Protein AF-A0A926Q1T4-F1 (afdb_monomer)

Foldseek 3Di:
DVPCVVVVDDDDDPVRVCVVVVVDDPVVVVVVVVVVVVVVVVVVVVVVVVVVVVVVVVVVVVVD

Radius of gyration: 27.75 Å; Cα contacts (8 Å, |Δi|>4): 6; chains: 1; bounding box: 47×19×80 Å

Mean predicted aligned error: 10.12 Å

Organism: NCBI:txid2842200

Structure (mmCIF, N/CA/C/O backbone):
data_AF-A0A926Q1T4-F1
#
_entry.id   AF-A0A926Q1T4-F1
#
loop_
_atom_site.group_PDB
_atom_site.id
_atom_site.type_symbol
_atom_site.label_atom_id
_atom_site.label_alt_id
_atom_site.label_comp_id
_atom_site.label_asym_id
_atom_site.label_entity_id
_atom_site.label_seq_id
_atom_site.pdbx_PDB_ins_code
_atom_site.Cartn_x
_atom_site.Cartn_y
_atom_site.Cartn_z
_atom_site.occupancy
_atom_site.B_iso_or_equiv
_atom_site.auth_seq_id
_atom_site.auth_comp_id
_atom_site.auth_asym_id
_atom_site.auth_atom_id
_atom_site.pdbx_PDB_model_num
ATOM 1 N N . MET A 1 1 ? -17.729 -16.036 35.184 1.00 61.25 1 MET A N 1
ATOM 2 C CA . MET A 1 1 ? -18.717 -14.975 35.499 1.00 61.25 1 MET A CA 1
ATOM 3 C C . MET A 1 1 ? -19.511 -15.162 36.802 1.00 61.25 1 MET A C 1
ATOM 5 O O . MET A 1 1 ? -19.863 -14.157 37.398 1.00 61.25 1 MET A O 1
ATOM 9 N N . LYS A 1 2 ? -19.757 -16.382 37.320 1.00 58.56 2 LYS A N 1
ATOM 10 C CA . LYS A 1 2 ? -20.697 -16.636 38.448 1.00 58.56 2 LYS A CA 1
ATOM 11 C C . LYS A 1 2 ? -20.420 -15.926 39.799 1.00 58.56 2 LYS A C 1
ATOM 13 O O . LYS A 1 2 ? -21.263 -15.991 40.684 1.00 58.56 2 LYS A O 1
ATOM 18 N N . HIS A 1 3 ? -19.297 -15.218 39.962 1.00 68.88 3 HIS A N 1
ATOM 19 C CA . HIS A 1 3 ? -18.956 -14.478 41.189 1.00 68.88 3 HIS A CA 1
ATOM 20 C C . HIS A 1 3 ? -18.450 -13.044 40.954 1.00 68.88 3 HIS A C 1
ATOM 22 O O . HIS A 1 3 ? -17.982 -12.421 41.903 1.00 68.88 3 HIS A O 1
ATOM 28 N N . LEU A 1 4 ? -18.526 -12.520 39.725 1.00 76.88 4 LEU A N 1
ATOM 29 C CA . LEU A 1 4 ? -18.050 -11.168 39.393 1.00 76.88 4 LEU A CA 1
ATOM 30 C C . LEU A 1 4 ? -19.174 -10.117 39.420 1.00 76.88 4 LEU A C 1
ATOM 32 O O . LEU A 1 4 ? -18.902 -8.964 39.733 1.00 76.88 4 LEU A O 1
ATOM 36 N N . ASN A 1 5 ? -20.441 -10.523 39.252 1.00 73.25 5 ASN A N 1
ATOM 37 C CA . ASN A 1 5 ? -21.597 -9.616 39.351 1.00 73.25 5 ASN A CA 1
ATOM 38 C C . ASN A 1 5 ? -21.690 -8.897 40.711 1.00 73.25 5 ASN A C 1
ATOM 40 O O . ASN A 1 5 ? -22.129 -7.756 40.768 1.00 73.25 5 ASN A O 1
ATOM 44 N N . LYS A 1 6 ? -21.235 -9.524 41.810 1.00 82.69 6 LYS A N 1
ATOM 45 C CA . LYS A 1 6 ? -21.181 -8.883 43.145 1.00 82.69 6 LYS A CA 1
ATOM 46 C C . LYS A 1 6 ? -20.176 -7.727 43.241 1.00 82.69 6 LYS A C 1
ATOM 48 O O . LYS A 1 6 ? -20.180 -7.007 44.231 1.00 82.69 6 LYS A O 1
ATOM 53 N N . TYR A 1 7 ? -19.309 -7.585 42.243 1.00 85.38 7 TYR A N 1
ATOM 54 C CA . TYR A 1 7 ? -18.325 -6.513 42.127 1.00 85.38 7 TYR A CA 1
ATOM 55 C C . TYR A 1 7 ? -18.690 -5.513 41.020 1.00 85.38 7 TYR A C 1
ATOM 57 O O . TYR A 1 7 ? -17.849 -4.698 40.663 1.00 85.38 7 TYR A O 1
ATOM 65 N N . GLY A 1 8 ? -19.910 -5.579 40.465 1.00 83.56 8 GLY A N 1
ATOM 66 C CA . GLY A 1 8 ? -20.350 -4.672 39.397 1.00 83.56 8 GLY A CA 1
ATOM 67 C C . GLY A 1 8 ? -19.566 -4.830 38.093 1.00 83.56 8 GLY A C 1
ATOM 68 O O . GLY A 1 8 ? -19.478 -3.890 37.317 1.00 83.56 8 GLY A O 1
ATOM 69 N N . VAL A 1 9 ? -18.947 -5.993 37.872 1.00 88.06 9 VAL A N 1
ATOM 70 C CA . VAL A 1 9 ? -18.237 -6.277 36.623 1.00 88.06 9 VAL A CA 1
ATOM 71 C C . VAL A 1 9 ? -19.268 -6.561 35.540 1.00 88.06 9 VAL A C 1
ATOM 73 O O . VAL A 1 9 ? -20.015 -7.537 35.642 1.00 88.06 9 VAL A O 1
ATOM 76 N N . GLU A 1 10 ? -19.274 -5.719 34.516 1.00 88.81 10 GLU A N 1
ATOM 77 C CA . GLU A 1 10 ? -20.110 -5.843 33.325 1.00 88.81 10 GLU A CA 1
ATOM 78 C C . GLU A 1 10 ? -19.251 -6.248 32.120 1.00 88.81 10 GLU A C 1
ATOM 80 O O . GLU A 1 10 ? -18.036 -6.029 32.097 1.00 88.81 10 GLU A O 1
ATOM 85 N N . GLU A 1 11 ? -19.869 -6.917 31.146 1.00 88.81 11 GLU A N 1
ATOM 86 C CA . GLU A 1 11 ? -19.207 -7.249 29.887 1.00 88.81 11 GLU A CA 1
ATOM 87 C C . GLU A 1 11 ? -19.084 -5.986 29.036 1.00 88.81 11 GLU A C 1
ATOM 89 O O . GLU A 1 11 ? -20.034 -5.211 28.925 1.00 88.81 11 GLU A O 1
ATOM 94 N N . LEU A 1 12 ? -17.903 -5.780 28.457 1.00 89.94 12 LEU A N 1
ATOM 95 C CA . LEU A 1 12 ? -17.634 -4.611 27.633 1.00 89.94 12 LEU A CA 1
ATOM 96 C C . LEU A 1 12 ? -18.462 -4.663 26.353 1.00 89.94 12 LEU A C 1
ATOM 98 O O . LEU A 1 12 ? -18.558 -5.705 25.702 1.00 89.94 12 LEU A O 1
ATOM 102 N N . ASN A 1 13 ? -19.001 -3.517 25.956 1.00 89.38 13 ASN A N 1
ATOM 103 C CA . ASN A 1 13 ? -19.645 -3.382 24.658 1.00 89.38 13 ASN A CA 1
ATOM 104 C C . ASN A 1 13 ? -18.614 -3.203 23.525 1.00 89.38 13 ASN A C 1
ATOM 106 O O . ASN A 1 13 ? -17.426 -2.965 23.757 1.00 89.38 13 ASN A O 1
ATOM 110 N N . GLU A 1 14 ? -19.075 -3.291 22.275 1.00 86.00 14 GLU A N 1
ATOM 111 C CA . GLU A 1 14 ? -18.215 -3.180 21.085 1.00 86.00 14 GLU A CA 1
ATOM 112 C C . GLU A 1 14 ? -17.410 -1.872 21.036 1.00 86.00 14 GLU A C 1
ATOM 114 O O . GLU A 1 14 ? -16.246 -1.881 20.637 1.00 86.00 14 GLU A O 1
ATOM 119 N N . ASN A 1 15 ? -17.984 -0.752 21.489 1.00 86.06 15 ASN A N 1
ATOM 120 C CA . ASN A 1 15 ? -17.288 0.536 21.500 1.00 86.06 15 ASN A CA 1
ATOM 121 C C . ASN A 1 15 ? -16.182 0.565 22.557 1.00 86.06 15 ASN A C 1
ATOM 123 O O . ASN A 1 15 ? -15.102 1.091 22.307 1.00 86.06 15 ASN A O 1
ATOM 127 N N . GLU A 1 16 ? -16.430 -0.005 23.736 1.00 88.12 16 GLU A N 1
ATOM 128 C CA . GLU A 1 16 ? -15.430 -0.099 24.803 1.00 88.12 16 GLU A CA 1
ATOM 129 C C . GLU A 1 16 ? -14.270 -1.009 24.399 1.00 88.12 16 GLU A C 1
ATOM 131 O O . GLU A 1 16 ? -13.109 -0.647 24.588 1.00 88.12 16 GLU A O 1
ATOM 136 N N . LEU A 1 17 ? -14.574 -2.146 23.768 1.00 87.25 17 LEU A N 1
ATOM 137 C CA . LEU A 1 17 ? -13.569 -3.041 23.195 1.00 87.25 17 LEU A CA 1
ATOM 138 C C . LEU A 1 17 ? -12.753 -2.347 22.097 1.00 87.25 17 LEU A C 1
ATOM 140 O O . LEU A 1 17 ? -11.524 -2.427 22.108 1.00 87.25 17 LEU A O 1
ATOM 144 N N . SER A 1 18 ? -13.416 -1.626 21.189 1.00 83.88 18 SER A N 1
ATOM 145 C CA . SER A 1 18 ? -12.763 -0.855 20.124 1.00 83.88 18 SER A CA 1
ATOM 146 C C . SER A 1 18 ? -11.834 0.221 20.691 1.00 83.88 18 SER A C 1
ATOM 148 O O . SER A 1 18 ? -10.672 0.314 20.296 1.00 83.88 18 SER A O 1
ATOM 150 N N . ASN A 1 19 ? -12.296 0.978 21.688 1.00 83.31 19 ASN A N 1
ATOM 151 C CA . 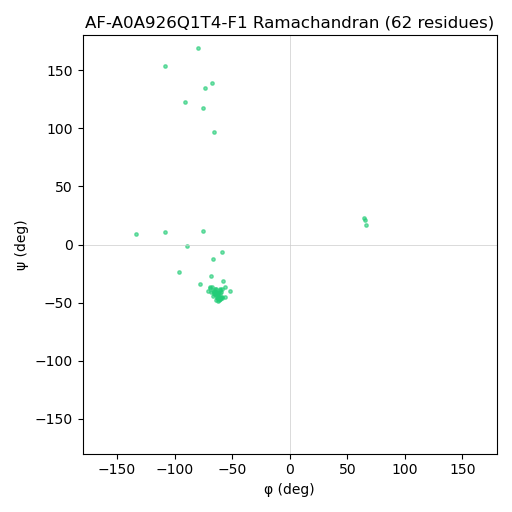ASN A 1 19 ? -11.508 2.021 22.342 1.00 83.31 19 ASN A CA 1
ATOM 152 C C . ASN A 1 19 ? -10.297 1.457 23.101 1.00 83.31 19 ASN A C 1
ATOM 154 O O . ASN A 1 19 ? -9.215 2.039 23.033 1.00 83.31 19 ASN A O 1
ATOM 158 N N . ILE A 1 20 ? -10.441 0.317 23.789 1.00 86.19 20 ILE A N 1
ATOM 159 C CA . ILE A 1 20 ? -9.319 -0.370 24.454 1.00 86.19 20 ILE A CA 1
ATOM 160 C C . ILE A 1 20 ? -8.302 -0.871 23.429 1.00 86.19 20 ILE A C 1
ATOM 162 O O . ILE A 1 20 ? -7.098 -0.768 23.657 1.00 86.19 20 ILE A O 1
ATOM 166 N N . ASN A 1 21 ? -8.772 -1.355 22.280 1.00 81.38 21 ASN A N 1
ATOM 167 C CA . ASN A 1 21 ? -7.916 -1.732 21.162 1.00 81.38 21 ASN A CA 1
ATOM 168 C C . ASN A 1 21 ? -7.366 -0.511 20.393 1.00 81.38 21 ASN A C 1
ATOM 170 O O . ASN A 1 21 ? -6.847 -0.661 19.293 1.00 81.38 21 ASN A O 1
ATOM 174 N N . GLY A 1 22 ? -7.504 0.713 20.919 1.00 79.25 22 GLY A N 1
ATOM 175 C CA . GLY A 1 22 ? -6.995 1.938 20.297 1.00 79.25 22 GLY A CA 1
ATOM 176 C C . GLY A 1 22 ? -7.662 2.291 18.966 1.00 79.25 22 GLY A C 1
ATOM 177 O O . GLY A 1 22 ? -7.063 2.989 18.153 1.00 79.25 22 GLY A O 1
ATOM 178 N N 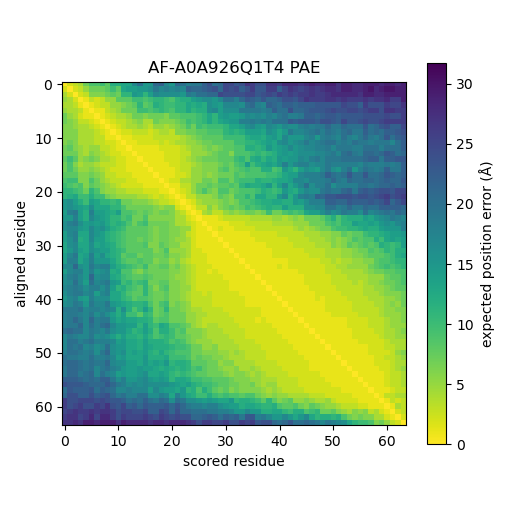. GLY A 1 23 ? -8.864 1.772 18.709 1.00 76.06 23 GLY A N 1
ATOM 179 C CA . GLY A 1 23 ? -9.540 1.890 17.420 1.00 76.06 23 GLY A CA 1
ATOM 180 C C . GLY A 1 23 ? -8.829 1.141 16.290 1.00 76.06 23 GLY A C 1
ATOM 181 O O . GLY A 1 23 ? -9.086 1.430 15.122 1.00 76.06 23 GLY A O 1
ATOM 182 N N . LEU A 1 24 ? -7.920 0.206 16.611 1.00 76.19 24 LEU A N 1
ATOM 183 C CA . LEU A 1 24 ? -7.213 -0.604 15.624 1.00 76.19 24 LEU A CA 1
ATOM 184 C C . LEU A 1 24 ? -8.212 -1.513 14.905 1.00 76.19 24 LEU A C 1
ATOM 186 O O . LEU A 1 24 ? -8.576 -2.587 1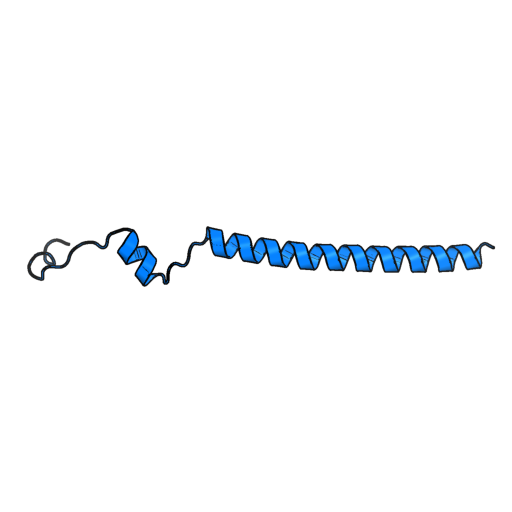5.385 1.00 76.19 24 LEU A O 1
ATOM 190 N N . ASN A 1 25 ? -8.646 -1.059 13.735 1.00 81.19 25 ASN A N 1
ATOM 191 C CA . ASN A 1 25 ? -9.391 -1.864 12.788 1.00 81.19 25 ASN A CA 1
ATOM 192 C C . ASN A 1 25 ? -8.403 -2.545 11.831 1.00 81.19 25 ASN A C 1
ATOM 194 O O . ASN A 1 25 ? -7.631 -1.867 11.147 1.00 81.19 25 ASN A O 1
ATOM 198 N N . ILE A 1 26 ? -8.447 -3.879 11.771 1.00 83.62 26 ILE A N 1
ATOM 199 C CA . ILE A 1 26 ? -7.662 -4.687 10.828 1.00 83.62 26 ILE A CA 1
ATOM 200 C C . ILE A 1 26 ? -7.846 -4.185 9.394 1.00 83.62 26 ILE A C 1
ATOM 202 O O . ILE A 1 26 ? -6.859 -4.081 8.670 1.00 83.62 26 ILE A O 1
ATOM 206 N N . ASP A 1 27 ? -9.063 -3.797 9.012 1.00 84.00 27 ASP A N 1
ATOM 207 C CA . ASP A 1 27 ? -9.346 -3.341 7.650 1.00 84.00 27 ASP A CA 1
ATOM 208 C C . ASP A 1 27 ? -8.571 -2.063 7.306 1.00 84.00 27 ASP A C 1
ATOM 210 O O . ASP A 1 27 ? -7.973 -1.970 6.236 1.00 84.00 27 ASP A O 1
ATOM 214 N N . GLY A 1 28 ? -8.494 -1.110 8.242 1.00 85.75 28 GLY A N 1
ATOM 215 C CA . GLY A 1 28 ? -7.747 0.136 8.044 1.00 85.75 28 GLY A CA 1
ATOM 216 C C . GLY A 1 28 ? -6.235 -0.092 7.952 1.00 85.75 28 GLY A C 1
ATOM 217 O O . GLY A 1 28 ? -5.550 0.545 7.154 1.00 85.75 28 GLY A O 1
ATOM 218 N N . ILE A 1 29 ? -5.700 -1.044 8.722 1.00 87.56 29 ILE A N 1
ATOM 219 C CA . ILE A 1 29 ? -4.283 -1.428 8.634 1.00 87.56 29 ILE A CA 1
ATOM 220 C C . ILE A 1 29 ? -3.990 -2.086 7.280 1.00 87.56 29 ILE A C 1
ATOM 222 O O . ILE A 1 29 ? -2.985 -1.768 6.644 1.00 87.56 29 ILE A O 1
ATOM 226 N N . LEU A 1 30 ? -4.866 -2.985 6.824 1.00 91.62 30 LEU A N 1
ATOM 227 C CA . LEU A 1 30 ? -4.729 -3.649 5.528 1.00 91.62 30 LEU A CA 1
ATOM 228 C C . LEU A 1 30 ? -4.814 -2.655 4.365 1.00 91.62 30 LEU A C 1
ATOM 230 O O . LEU A 1 30 ? -4.051 -2.782 3.410 1.00 91.62 30 LEU A O 1
ATOM 234 N N . GLU A 1 31 ? -5.678 -1.642 4.450 1.00 92.75 31 GLU A N 1
ATOM 235 C CA . GLU A 1 31 ? -5.765 -0.572 3.452 1.00 92.75 31 GLU A CA 1
ATOM 236 C C . GLU A 1 31 ? -4.447 0.210 3.337 1.00 92.75 31 GLU A C 1
ATOM 238 O O . GLU A 1 31 ? -3.919 0.381 2.235 1.0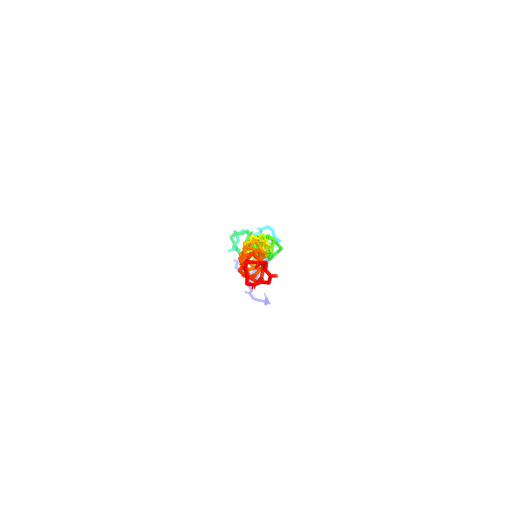0 92.75 31 GLU A O 1
ATOM 243 N N . VAL A 1 32 ? -3.855 0.602 4.471 1.00 90.94 32 VAL A N 1
ATOM 244 C CA . VAL A 1 32 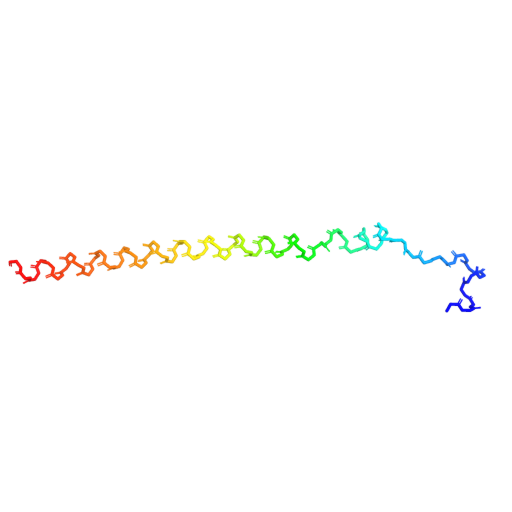? -2.549 1.281 4.495 1.00 90.94 32 VAL A CA 1
ATOM 245 C C . VAL A 1 32 ? -1.452 0.395 3.902 1.00 90.94 32 VAL A C 1
ATOM 247 O O . VAL A 1 32 ? -0.662 0.860 3.078 1.00 90.94 32 VAL A O 1
ATOM 250 N N . LEU A 1 33 ? -1.408 -0.887 4.277 1.00 95.12 33 LEU A N 1
ATOM 251 C CA . LEU A 1 33 ? -0.423 -1.833 3.747 1.00 95.12 33 LEU A CA 1
ATOM 252 C C . LEU A 1 33 ? -0.574 -2.028 2.233 1.00 95.12 33 LEU A C 1
ATOM 254 O O . LEU A 1 33 ? 0.428 -2.013 1.518 1.00 95.12 33 LEU A O 1
ATOM 258 N N . ASN A 1 34 ? -1.805 -2.139 1.731 1.0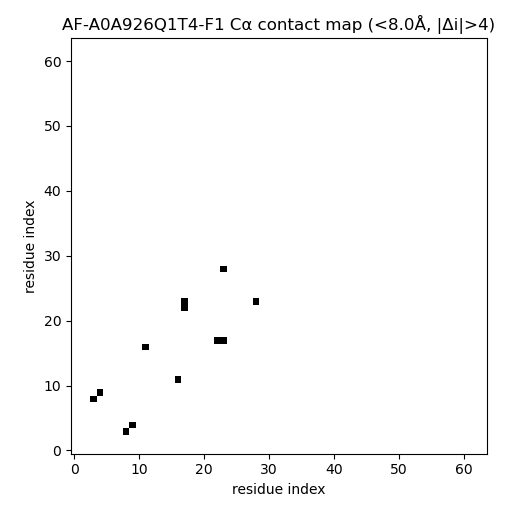0 96.81 34 ASN A N 1
ATOM 259 C CA . ASN A 1 34 ? -2.078 -2.230 0.296 1.00 96.81 34 ASN A CA 1
ATOM 260 C C . ASN A 1 34 ? -1.618 -0.972 -0.452 1.00 96.81 34 ASN A C 1
ATOM 262 O O . ASN A 1 34 ? -1.015 -1.083 -1.520 1.00 96.81 34 ASN A O 1
ATOM 266 N N . GLY A 1 35 ? -1.832 0.215 0.123 1.00 96.38 35 GLY A N 1
ATOM 267 C CA . GLY A 1 35 ? -1.330 1.472 -0.433 1.00 96.38 35 GLY A CA 1
ATOM 268 C C . GLY A 1 35 ? 0.197 1.495 -0.546 1.00 96.38 35 GLY A C 1
ATOM 269 O O . GLY A 1 35 ? 0.734 1.838 -1.600 1.00 96.38 35 GLY A O 1
ATOM 270 N N . ILE A 1 36 ? 0.906 1.058 0.500 1.00 96.06 36 ILE A N 1
ATOM 271 C CA . ILE A 1 36 ? 2.376 0.964 0.494 1.00 96.06 36 ILE A CA 1
ATOM 272 C C . ILE A 1 36 ? 2.853 -0.010 -0.588 1.00 96.06 36 ILE A C 1
ATOM 274 O O . ILE A 1 36 ? 3.741 0.335 -1.369 1.00 96.06 36 ILE A O 1
ATOM 278 N N . VAL A 1 37 ? 2.256 -1.204 -0.664 1.00 97.31 37 VAL A N 1
ATOM 279 C CA . VAL A 1 37 ? 2.602 -2.207 -1.684 1.00 97.31 37 VAL A CA 1
ATOM 280 C C . VAL A 1 37 ? 2.391 -1.640 -3.086 1.00 97.31 37 VAL A C 1
ATOM 282 O O . VAL A 1 37 ? 3.291 -1.736 -3.915 1.00 97.31 37 VAL A O 1
ATOM 285 N N . SER A 1 38 ? 1.263 -0.969 -3.334 1.00 97.81 38 SER A N 1
ATOM 286 C CA . SER A 1 38 ? 0.973 -0.357 -4.633 1.00 97.81 38 SER A CA 1
ATOM 287 C C . SER A 1 38 ? 2.014 0.690 -5.037 1.00 97.81 38 SER A C 1
ATOM 289 O O . SER A 1 38 ? 2.404 0.739 -6.203 1.00 97.81 38 SER A O 1
ATOM 291 N N . ILE A 1 39 ? 2.477 1.520 -4.095 1.00 96.94 39 ILE A N 1
ATOM 292 C CA . ILE A 1 39 ? 3.521 2.520 -4.358 1.00 96.94 39 ILE A CA 1
ATOM 293 C C . ILE A 1 39 ? 4.830 1.829 -4.736 1.00 96.94 39 ILE A C 1
ATOM 295 O O . ILE A 1 39 ? 5.460 2.212 -5.722 1.00 96.94 39 ILE A O 1
ATOM 299 N N . VAL A 1 40 ? 5.244 0.818 -3.969 1.00 97.25 40 VAL A N 1
ATOM 300 C CA . VAL A 1 40 ? 6.496 0.092 -4.221 1.00 97.25 40 VAL A CA 1
ATOM 301 C C . VAL A 1 40 ? 6.455 -0.597 -5.583 1.00 97.25 40 VAL A C 1
ATOM 303 O O . VAL A 1 40 ? 7.394 -0.443 -6.362 1.00 97.25 40 VAL A O 1
ATOM 306 N N . THR A 1 41 ? 5.360 -1.287 -5.908 1.00 97.88 41 THR A N 1
ATOM 307 C CA . THR A 1 41 ? 5.191 -1.953 -7.206 1.00 97.88 41 THR A CA 1
ATOM 308 C C . THR A 1 41 ? 5.285 -0.962 -8.364 1.00 97.88 41 THR A C 1
ATOM 310 O O . THR A 1 41 ? 6.059 -1.195 -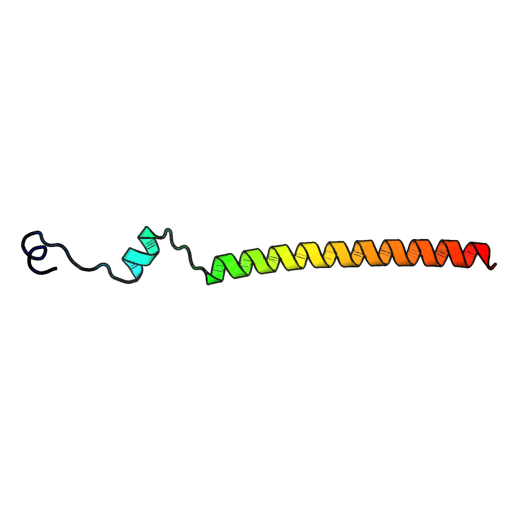9.286 1.00 97.88 41 THR A O 1
ATOM 313 N N . ALA A 1 42 ? 4.609 0.189 -8.282 1.00 97.38 42 ALA A N 1
ATOM 314 C CA . ALA A 1 42 ? 4.663 1.202 -9.337 1.00 97.38 42 ALA A CA 1
ATOM 315 C C . ALA A 1 42 ? 6.08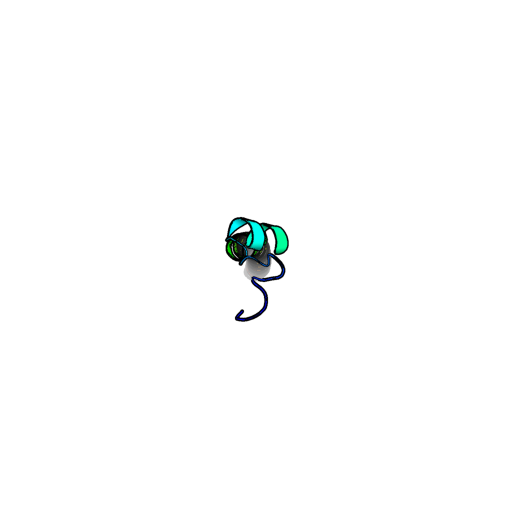7 1.738 -9.587 1.00 97.38 42 ALA A C 1
ATOM 317 O O . ALA A 1 42 ? 6.482 1.959 -10.731 1.00 97.38 42 ALA A O 1
ATOM 318 N N . HIS A 1 43 ? 6.883 1.922 -8.529 1.00 96.81 43 HIS A N 1
ATOM 319 C CA . HIS A 1 43 ? 8.282 2.339 -8.674 1.00 96.81 43 HIS A CA 1
ATOM 320 C C . HIS A 1 43 ? 9.157 1.239 -9.283 1.00 96.81 43 HIS A C 1
ATOM 322 O O . HIS A 1 43 ? 10.057 1.539 -10.068 1.00 96.81 43 HIS A O 1
ATOM 328 N N . MET A 1 44 ? 8.909 -0.027 -8.932 1.00 96.69 44 MET A N 1
ATOM 329 C CA . MET A 1 44 ? 9.634 -1.159 -9.511 1.00 96.69 44 MET A CA 1
ATOM 330 C C . MET A 1 44 ? 9.341 -1.313 -11.004 1.00 96.69 44 MET A C 1
ATOM 332 O O . MET A 1 44 ? 10.275 -1.530 -11.773 1.00 96.69 44 MET A O 1
ATOM 336 N N . ASP A 1 45 ? 8.087 -1.142 -11.419 1.00 97.88 45 ASP A N 1
ATOM 337 C CA . ASP A 1 45 ? 7.702 -1.194 -12.831 1.00 97.88 45 ASP A CA 1
ATOM 338 C C . ASP A 1 45 ? 8.388 -0.081 -13.633 1.00 97.88 45 ASP A C 1
ATOM 340 O O . ASP A 1 45 ? 9.022 -0.352 -14.651 1.00 97.88 45 ASP A O 1
ATOM 344 N N . ALA A 1 46 ? 8.388 1.152 -13.116 1.00 96.94 46 ALA A N 1
ATOM 345 C CA . ALA A 1 46 ? 9.083 2.270 -13.755 1.00 96.94 46 ALA A CA 1
ATOM 346 C C . ALA A 1 46 ? 10.601 2.034 -13.881 1.00 96.94 46 ALA A C 1
ATOM 348 O O . ALA A 1 46 ? 11.210 2.370 -14.897 1.00 96.94 46 ALA A O 1
ATOM 349 N N . ALA A 1 47 ? 11.226 1.435 -12.862 1.00 95.81 47 ALA A N 1
ATOM 350 C CA . ALA A 1 47 ? 12.641 1.077 -12.911 1.00 95.81 47 ALA A CA 1
ATOM 351 C C . ALA A 1 47 ? 12.925 -0.024 -13.946 1.00 95.81 47 ALA A C 1
ATOM 353 O O . ALA A 1 47 ? 13.931 0.041 -14.654 1.00 95.81 47 ALA A O 1
ATOM 354 N N . LEU A 1 48 ? 12.046 -1.024 -14.050 1.00 97.56 48 LEU A N 1
ATOM 355 C CA . LEU A 1 48 ? 12.154 -2.080 -15.056 1.00 97.56 48 LEU A CA 1
ATOM 356 C C . LEU A 1 48 ? 12.027 -1.522 -16.474 1.00 97.56 48 LEU A C 1
ATOM 358 O O . LEU A 1 48 ? 12.802 -1.919 -17.344 1.00 97.56 48 LEU A O 1
ATOM 362 N N . ASP A 1 49 ? 11.101 -0.595 -16.700 1.00 97.88 49 ASP A N 1
ATOM 363 C CA . ASP A 1 49 ? 10.927 0.049 -18.001 1.00 97.88 49 ASP A CA 1
ATOM 364 C C . ASP A 1 49 ? 12.150 0.892 -18.377 1.00 97.88 49 ASP A C 1
ATOM 366 O O . ASP A 1 49 ? 12.681 0.730 -19.472 1.00 97.88 49 ASP A O 1
ATOM 370 N N . ALA A 1 50 ? 12.717 1.657 -17.440 1.00 96.62 50 ALA A N 1
ATOM 371 C CA . ALA A 1 50 ? 13.961 2.391 -17.684 1.00 96.62 50 ALA A CA 1
ATOM 372 C C . ALA A 1 50 ? 15.137 1.471 -18.073 1.00 96.62 50 ALA A C 1
ATOM 374 O O . ALA A 1 50 ? 15.949 1.807 -18.936 1.00 96.62 50 ALA A O 1
ATOM 375 N N . VAL A 1 51 ? 15.237 0.289 -17.454 1.00 96.44 51 VAL A N 1
ATOM 376 C CA . VAL A 1 51 ? 16.257 -0.710 -17.814 1.00 96.44 51 VAL A CA 1
ATOM 377 C C . VAL A 1 51 ? 15.994 -1.295 -19.203 1.00 96.44 51 VAL A C 1
ATOM 379 O O . VAL A 1 51 ? 16.938 -1.485 -19.973 1.00 96.44 51 VAL A O 1
ATOM 382 N N . ARG A 1 52 ? 14.733 -1.580 -19.544 1.00 96.75 52 ARG A N 1
ATOM 383 C CA . ARG A 1 52 ? 14.349 -2.072 -20.877 1.00 96.75 52 ARG A CA 1
ATOM 384 C C . ARG A 1 52 ? 14.676 -1.061 -21.968 1.00 96.75 52 ARG A C 1
ATOM 386 O O . ARG A 1 52 ? 15.215 -1.464 -23.001 1.00 96.75 52 ARG A O 1
ATOM 393 N N . ASP A 1 53 ? 14.403 0.215 -21.725 1.00 96.88 53 ASP A N 1
ATOM 394 C CA . ASP A 1 53 ? 14.713 1.302 -22.652 1.00 96.88 53 ASP A CA 1
ATOM 395 C C . ASP A 1 53 ? 16.224 1.405 -22.867 1.00 96.88 53 ASP A C 1
ATOM 397 O O . ASP A 1 53 ? 16.692 1.340 -24.002 1.00 96.88 53 ASP A O 1
ATOM 401 N N . PHE A 1 54 ? 17.011 1.413 -21.785 1.00 95.69 54 PHE A N 1
ATOM 402 C CA . PHE A 1 54 ? 18.473 1.433 -21.874 1.00 95.69 54 PHE A CA 1
ATOM 403 C C . PHE A 1 54 ? 19.040 0.261 -22.689 1.00 95.69 54 PHE A C 1
ATOM 405 O O . PHE A 1 54 ? 19.923 0.447 -23.527 1.00 95.69 54 PHE A O 1
ATOM 412 N N . ILE A 1 55 ? 18.541 -0.958 -22.454 1.00 95.69 55 ILE A N 1
ATOM 413 C CA . ILE A 1 55 ? 18.969 -2.144 -23.207 1.00 95.69 55 ILE A CA 1
ATOM 414 C C . ILE A 1 55 ? 18.585 -2.007 -24.684 1.00 95.69 55 ILE A C 1
ATOM 416 O O . ILE A 1 55 ? 19.392 -2.337 -25.554 1.00 95.69 55 ILE A O 1
ATOM 420 N N . SER A 1 56 ? 17.377 -1.523 -24.972 1.00 95.25 56 SER A N 1
ATOM 421 C CA . SER A 1 56 ? 16.888 -1.344 -26.342 1.00 95.25 56 SER A CA 1
ATOM 422 C C . SER A 1 56 ? 17.733 -0.327 -27.105 1.00 95.25 56 SER A C 1
ATOM 424 O O . SER A 1 56 ? 18.160 -0.615 -28.222 1.00 95.25 56 SER A O 1
ATOM 426 N N . ASP A 1 57 ? 18.054 0.804 -26.478 1.00 94.62 57 ASP A N 1
ATOM 427 C CA . ASP A 1 57 ? 18.916 1.842 -27.046 1.00 94.62 57 ASP A CA 1
ATOM 428 C C . ASP A 1 57 ? 20.335 1.324 -27.294 1.00 94.62 57 ASP A C 1
ATOM 430 O O . ASP A 1 57 ? 20.901 1.514 -28.373 1.00 94.62 57 ASP A O 1
ATOM 434 N N . PHE A 1 58 ? 20.908 0.614 -26.318 1.00 92.88 58 PHE A N 1
ATOM 435 C CA . PHE A 1 58 ? 22.240 0.030 -26.442 1.00 92.88 58 PHE A CA 1
ATOM 436 C C . PHE A 1 58 ? 22.321 -0.972 -27.601 1.00 92.88 58 PHE A C 1
ATOM 438 O O . PHE A 1 58 ? 23.239 -0.911 -28.420 1.00 92.88 58 PHE A O 1
ATOM 445 N N . LEU A 1 59 ? 21.346 -1.880 -27.703 1.00 93.44 59 LEU A N 1
ATOM 446 C CA . LEU A 1 59 ? 21.291 -2.865 -28.783 1.00 93.44 59 LEU A CA 1
ATOM 447 C C . LEU A 1 59 ? 20.980 -2.220 -30.139 1.00 93.44 59 LEU A C 1
ATOM 449 O O . LEU A 1 59 ? 21.532 -2.646 -31.154 1.00 93.44 59 LEU A O 1
ATOM 453 N N . GLY A 1 60 ? 20.134 -1.189 -30.172 1.00 92.25 60 GLY A N 1
ATOM 454 C CA . GLY A 1 60 ? 19.866 -0.399 -31.372 1.00 92.25 60 GLY A CA 1
ATOM 455 C C . GLY A 1 60 ? 21.128 0.282 -31.903 1.00 92.25 60 GLY A C 1
ATOM 456 O O . GLY A 1 60 ? 21.385 0.235 -33.101 1.00 92.25 60 GLY A O 1
ATOM 457 N N . GLY A 1 61 ? 21.959 0.827 -31.010 1.00 88.31 61 GLY A N 1
ATOM 458 C CA . GLY A 1 61 ? 23.243 1.433 -31.365 1.00 88.31 61 GLY A CA 1
ATOM 459 C C . GLY A 1 61 ? 24.306 0.442 -31.853 1.00 88.31 61 GLY A C 1
ATOM 460 O O . GLY A 1 61 ? 25.174 0.829 -32.626 1.00 88.31 61 GLY A O 1
ATOM 461 N N . ILE A 1 62 ? 24.250 -0.829 -31.439 1.00 85.19 62 ILE A N 1
ATOM 462 C CA . ILE A 1 62 ? 25.169 -1.880 -31.921 1.00 85.19 62 ILE A CA 1
ATOM 463 C C . ILE A 1 62 ? 24.782 -2.388 -33.315 1.00 85.19 62 ILE A C 1
ATOM 465 O O . ILE A 1 62 ? 25.655 -2.762 -34.094 1.00 85.19 62 ILE A O 1
ATOM 469 N N . ASN A 1 63 ? 23.483 -2.441 -33.615 1.00 76.69 63 ASN A N 1
ATOM 470 C CA . ASN A 1 63 ? 22.962 -2.971 -34.878 1.00 76.69 63 ASN A CA 1
ATOM 471 C C . ASN A 1 63 ? 22.832 -1.908 -35.991 1.00 76.69 63 ASN A C 1
ATOM 473 O O . ASN A 1 63 ? 22.373 -2.250 -37.084 1.00 76.69 63 ASN A O 1
ATOM 477 N N . GLY A 1 64 ? 23.169 -0.647 -35.699 1.00 61.41 64 GLY A N 1
ATOM 478 C CA . GLY A 1 64 ? 23.111 0.497 -36.619 1.00 61.41 64 GLY A CA 1
ATOM 479 C C . GLY A 1 64 ? 24.407 0.765 -37.372 1.00 61.41 64 GLY A C 1
ATOM 480 O O . GLY A 1 64 ? 25.493 0.457 -36.835 1.00 61.41 64 GLY A O 1
#

Sequence (64 aa):
MKHLNKYGVEELNENELSNINGGLNIDGILEVLNGIVSIVTAHMDAALDAVRDFISDFLGGING

Solvent-accessible surface area (backbone atoms only — not comparable to full-atom values): 3852 Å² total; per-residue (Å²): 114,100,77,40,61,8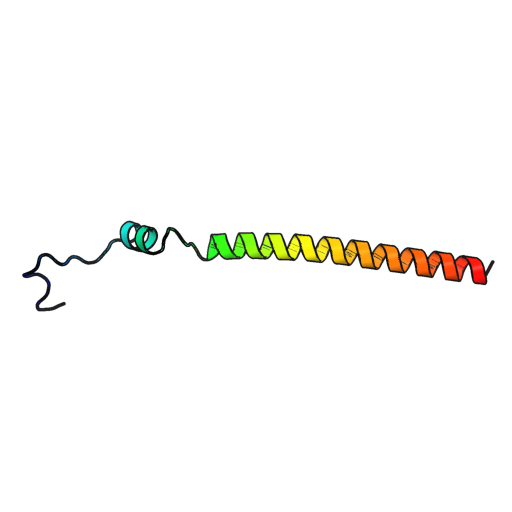8,70,72,59,72,85,77,50,74,68,57,51,35,57,73,55,71,62,71,46,69,68,62,54,51,52,52,51,50,52,52,50,52,54,53,50,54,53,50,52,54,53,51,50,54,50,50,49,52,51,49,52,55,53,51,64,69,76,101

pLDDT: mean 88.33, std 9.47, range [58.56, 97.88]

Secondary structure (DSSP, 8-state):
-TTTGGGT--PPPHHHHHHHTTT--HHHHHHHHHHHHHHHHHHHHHHHHHHHHHHHHHHHHH--

InterPro domains:
  IPR010133 Bacteriocin-type signal sequence [TIGR01847] (10-23)